Protein AF-A0A2V5QXG3-F1 (afdb_monomer_lite)

Sequence (125 aa):
MADRFWILPTGNSVGRSFGPVLASKRYRSTAELRGKRVAVAGTLTTGGVLAQMYCPEARFVKMPYTRIADAILRDECDAGVMIHEEIFHFPKLNLNRVCSFAQVWQEETGLPLLVGLNLVRKKLG

Structure (mmCIF, N/CA/C/O backbone):
data_AF-A0A2V5QXG3-F1
#
_entry.id   AF-A0A2V5QXG3-F1
#
loop_
_atom_site.group_PDB
_atom_site.id
_atom_site.type_symbol
_atom_site.label_atom_id
_atom_site.label_alt_id
_atom_site.label_comp_id
_atom_site.label_asym_id
_atom_site.label_entity_id
_atom_site.label_seq_id
_atom_site.pdbx_PDB_ins_code
_atom_site.Cartn_x
_atom_site.Cartn_y
_atom_site.Cartn_z
_atom_site.occupancy
_atom_site.B_iso_or_equiv
_atom_site.auth_seq_id
_atom_site.auth_comp_id
_atom_site.auth_asym_id
_atom_site.auth_atom_id
_atom_site.pdbx_PDB_model_num
ATOM 1 N N . MET A 1 1 ? 12.945 -13.243 -13.964 1.00 66.06 1 MET A N 1
ATOM 2 C CA . MET A 1 1 ? 12.368 -11.955 -14.428 1.00 66.06 1 MET A CA 1
ATOM 3 C C . MET A 1 1 ? 13.457 -10.915 -14.704 1.00 66.06 1 MET A C 1
ATOM 5 O O . MET A 1 1 ? 13.454 -10.364 -15.798 1.00 66.06 1 MET A O 1
ATOM 9 N N . ALA A 1 2 ? 14.399 -10.665 -13.784 1.00 76.31 2 ALA A N 1
ATOM 10 C CA . ALA A 1 2 ? 15.520 -9.725 -13.985 1.00 76.31 2 ALA A CA 1
ATOM 11 C C . ALA A 1 2 ? 16.477 -10.103 -15.144 1.00 76.31 2 ALA A C 1
ATOM 13 O O . ALA A 1 2 ? 17.077 -9.257 -15.806 1.00 76.31 2 ALA A O 1
ATOM 14 N N . ASP A 1 3 ? 16.571 -11.390 -15.455 1.00 88.06 3 ASP A N 1
ATOM 15 C CA . ASP A 1 3 ? 17.271 -11.946 -16.613 1.00 88.06 3 ASP A CA 1
ATOM 16 C C . ASP A 1 3 ? 16.641 -11.540 -17.960 1.00 88.06 3 ASP A C 1
ATOM 18 O O . ASP A 1 3 ? 17.325 -11.545 -18.975 1.00 88.06 3 ASP A O 1
ATOM 22 N N . ARG A 1 4 ? 15.365 -11.123 -17.982 1.00 91.44 4 ARG A N 1
ATOM 23 C CA . ARG A 1 4 ? 14.588 -10.878 -19.215 1.00 91.44 4 ARG A CA 1
ATOM 24 C C . ARG A 1 4 ? 14.325 -9.406 -19.535 1.00 91.44 4 ARG A C 1
ATOM 26 O O . ARG A 1 4 ? 13.915 -9.108 -20.661 1.00 91.44 4 ARG A O 1
ATOM 33 N N . PHE A 1 5 ? 14.537 -8.500 -18.582 1.00 91.94 5 PHE A N 1
ATOM 34 C CA . PHE A 1 5 ? 14.229 -7.074 -18.727 1.00 91.94 5 PHE A CA 1
ATOM 35 C C . PHE A 1 5 ? 15.393 -6.189 -18.277 1.00 91.94 5 PHE A C 1
ATOM 37 O O . PHE A 1 5 ? 16.061 -6.501 -17.294 1.00 91.94 5 PHE A O 1
ATOM 44 N N . TRP A 1 6 ? 15.614 -5.083 -18.987 1.00 90.06 6 TRP A N 1
ATOM 45 C CA . TRP A 1 6 ? 16.400 -3.950 -18.500 1.00 90.06 6 TRP A CA 1
ATOM 46 C C . TRP A 1 6 ? 15.474 -2.988 -17.754 1.00 90.06 6 TRP A C 1
ATOM 48 O O . TRP A 1 6 ? 14.359 -2.729 -18.214 1.00 90.06 6 TRP A O 1
ATOM 58 N N . ILE A 1 7 ? 15.935 -2.453 -16.623 1.00 90.81 7 ILE A N 1
ATOM 59 C CA . ILE A 1 7 ? 15.285 -1.322 -15.951 1.00 90.81 7 ILE A CA 1
ATOM 60 C C . ILE A 1 7 ? 15.804 -0.051 -16.616 1.00 90.81 7 ILE A C 1
ATOM 62 O O . ILE A 1 7 ? 17.017 0.129 -16.723 1.00 90.81 7 ILE A O 1
ATOM 66 N N . LEU A 1 8 ? 14.905 0.819 -17.072 1.00 88.19 8 LEU A N 1
ATOM 67 C CA . LEU A 1 8 ? 15.321 2.098 -17.639 1.00 88.19 8 LEU A CA 1
ATOM 68 C C . LEU A 1 8 ? 15.871 3.011 -16.530 1.00 88.19 8 LEU A C 1
ATOM 70 O O . LEU A 1 8 ? 15.310 3.031 -15.434 1.00 88.19 8 LEU A O 1
ATOM 74 N N . PRO A 1 9 ? 16.932 3.797 -16.786 1.00 84.19 9 PRO A N 1
ATOM 75 C CA . PRO A 1 9 ? 17.485 4.717 -15.790 1.00 84.19 9 PRO A CA 1
ATOM 76 C C . PRO A 1 9 ? 16.572 5.926 -15.521 1.00 84.19 9 PRO A C 1
ATOM 78 O O . PRO A 1 9 ? 16.772 6.645 -14.546 1.00 84.19 9 PRO A O 1
ATOM 81 N N . THR A 1 10 ? 15.568 6.162 -16.371 1.00 84.56 10 THR A N 1
ATOM 82 C CA . THR A 1 10 ? 14.670 7.322 -16.327 1.00 84.56 10 THR A CA 1
ATOM 83 C C . THR A 1 10 ? 13.198 6.906 -16.404 1.00 84.56 10 THR A C 1
ATOM 85 O O . THR A 1 10 ? 12.862 5.772 -16.742 1.00 84.56 10 THR A O 1
ATOM 88 N N . GLY A 1 11 ? 12.300 7.830 -16.045 1.00 81.38 11 GLY A N 1
ATOM 89 C CA . GLY A 1 11 ? 10.845 7.645 -16.133 1.00 81.38 11 GLY A CA 1
ATOM 90 C C . GLY A 1 11 ? 10.214 6.814 -15.009 1.00 81.38 11 GLY A C 1
ATOM 91 O O . GLY A 1 11 ? 8.993 6.703 -14.955 1.00 81.38 11 GLY A O 1
ATOM 92 N N . ASN A 1 12 ? 11.008 6.229 -14.108 1.00 82.81 12 ASN A N 1
ATOM 93 C CA . ASN A 1 12 ? 10.498 5.443 -12.981 1.00 82.81 12 ASN A CA 1
ATOM 94 C C . ASN A 1 12 ? 9.801 6.320 -11.934 1.00 82.81 12 ASN A C 1
ATOM 96 O O . ASN A 1 12 ? 10.201 7.457 -11.685 1.00 82.81 12 ASN A O 1
ATOM 100 N N . SER A 1 13 ? 8.801 5.758 -11.260 1.00 80.81 13 SER A N 1
ATOM 101 C CA . SER A 1 13 ? 8.109 6.419 -10.154 1.00 80.81 13 SER A CA 1
ATOM 102 C C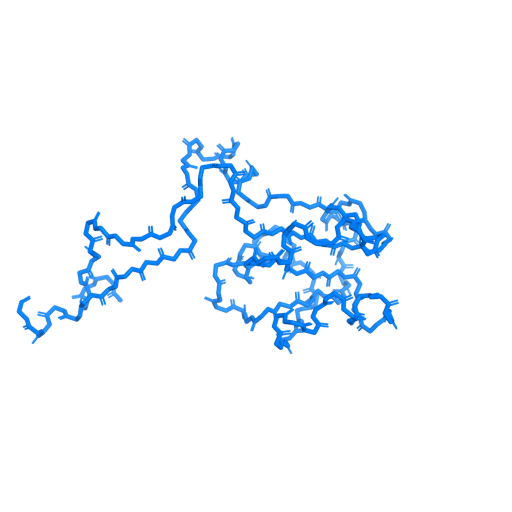 . SER A 1 13 ? 8.768 6.038 -8.832 1.00 80.81 13 SER A C 1
ATOM 104 O O . SER A 1 13 ? 8.609 4.915 -8.346 1.00 80.81 13 SER A O 1
ATOM 106 N N . VAL A 1 14 ? 9.509 6.983 -8.252 1.00 80.31 14 VAL A N 1
ATOM 107 C CA . VAL A 1 14 ? 10.250 6.806 -6.997 1.00 80.31 14 VAL A CA 1
ATOM 108 C C . VAL A 1 14 ? 9.659 7.705 -5.920 1.00 80.31 14 VAL A C 1
ATOM 110 O O . VAL A 1 14 ? 9.676 8.929 -6.024 1.00 80.31 14 VAL A O 1
ATOM 113 N N . GLY A 1 15 ? 9.146 7.079 -4.872 1.00 72.44 15 GLY A N 1
ATOM 114 C CA . GLY A 1 15 ? 8.593 7.726 -3.701 1.00 72.44 15 GLY A CA 1
ATOM 115 C C . GLY A 1 15 ? 9.666 8.108 -2.690 1.00 72.44 15 GLY A C 1
ATOM 116 O O . GLY A 1 15 ? 10.210 7.241 -2.006 1.00 72.44 15 GLY A O 1
ATOM 117 N N . ARG A 1 16 ? 9.948 9.405 -2.540 1.00 73.62 16 ARG A N 1
ATOM 118 C CA . ARG A 1 16 ? 10.680 9.939 -1.379 1.00 73.62 16 ARG A CA 1
ATOM 119 C C . ARG A 1 16 ? 9.652 10.398 -0.353 1.00 73.62 16 ARG A C 1
ATOM 121 O O . ARG A 1 16 ? 9.062 11.459 -0.519 1.00 73.62 16 ARG A O 1
ATOM 128 N N . SER A 1 17 ? 9.366 9.539 0.625 1.00 69.06 17 SER A N 1
ATOM 129 C CA . SER A 1 17 ? 8.307 9.750 1.628 1.00 69.06 17 SER A CA 1
ATOM 130 C C . SER A 1 17 ? 6.888 9.904 1.040 1.00 69.06 17 SER A C 1
ATOM 132 O O . SER A 1 17 ? 5.973 10.371 1.714 1.00 69.06 17 SER A O 1
ATOM 134 N N . PHE A 1 18 ? 6.691 9.479 -0.212 1.00 81.00 18 PHE A N 1
ATOM 135 C CA . PHE A 1 18 ? 5.424 9.529 -0.942 1.00 81.00 18 PHE A CA 1
ATOM 136 C C . PHE A 1 18 ? 5.143 8.172 -1.590 1.00 81.00 18 PHE A C 1
ATOM 138 O O . PHE A 1 18 ? 6.047 7.560 -2.149 1.00 81.00 18 PHE A O 1
ATOM 145 N N . GLY A 1 19 ? 3.910 7.678 -1.532 1.00 90.00 19 GLY A N 1
ATOM 146 C CA . GLY A 1 19 ? 3.561 6.377 -2.097 1.00 90.00 19 GLY A CA 1
ATOM 147 C C . GLY A 1 19 ? 2.187 5.898 -1.643 1.00 90.00 19 GLY A C 1
ATOM 148 O O . GLY A 1 19 ? 1.442 6.680 -1.055 1.00 90.00 19 GLY A O 1
ATOM 149 N N . PRO A 1 20 ? 1.841 4.629 -1.915 1.00 95.56 20 PRO A N 1
ATOM 150 C CA . PRO A 1 20 ? 0.545 4.078 -1.544 1.00 95.56 20 PRO A CA 1
ATOM 151 C C . PRO A 1 20 ? 0.291 4.184 -0.034 1.00 95.56 20 PRO A C 1
ATOM 153 O O . PRO A 1 20 ? 1.194 3.968 0.780 1.00 95.56 20 PRO A O 1
ATOM 156 N N . VAL A 1 21 ? -0.946 4.509 0.334 1.00 97.00 21 VAL A N 1
ATOM 157 C CA . VAL A 1 21 ? -1.354 4.741 1.724 1.00 97.00 21 VAL A CA 1
ATOM 158 C C . VAL A 1 21 ? -2.490 3.802 2.088 1.00 97.00 21 VAL A C 1
ATOM 160 O O . VAL A 1 21 ? -3.480 3.708 1.370 1.00 97.00 21 VAL A O 1
ATOM 163 N N . LEU A 1 22 ? -2.378 3.135 3.230 1.00 98.06 22 LEU A N 1
ATOM 164 C CA . LEU A 1 22 ? -3.477 2.373 3.802 1.00 98.06 22 LEU A CA 1
ATOM 165 C C . LEU A 1 22 ? -4.396 3.314 4.580 1.00 98.06 22 LEU A C 1
ATOM 167 O O . LEU A 1 22 ? -3.947 3.999 5.504 1.00 98.06 22 LEU A O 1
ATOM 171 N N . ALA A 1 23 ? -5.676 3.333 4.223 1.00 98.31 23 ALA A N 1
ATOM 172 C CA . ALA A 1 23 ? -6.692 4.161 4.860 1.00 98.31 23 ALA A CA 1
ATOM 173 C C . ALA A 1 23 ? -7.866 3.316 5.372 1.00 98.31 23 ALA A C 1
ATOM 175 O O . ALA A 1 23 ? -8.183 2.264 4.816 1.00 98.31 23 ALA A O 1
ATOM 176 N N . SER A 1 24 ? -8.519 3.785 6.433 1.00 98.25 24 SER A N 1
ATOM 177 C CA . SER A 1 24 ? -9.711 3.167 7.023 1.00 98.25 24 SER A CA 1
ATOM 178 C C . SER A 1 24 ? -10.651 4.242 7.563 1.00 98.25 24 SER A C 1
ATOM 180 O O . SER A 1 24 ? -10.245 5.375 7.797 1.00 98.25 24 SER A O 1
ATOM 182 N N . LYS A 1 25 ? -11.918 3.879 7.764 1.00 97.56 25 LYS A N 1
ATOM 183 C CA . LYS A 1 25 ? -12.921 4.697 8.460 1.00 97.56 25 LYS A CA 1
ATOM 184 C C . LYS A 1 25 ? -12.841 4.547 9.984 1.00 97.56 25 LYS A C 1
ATOM 186 O O . LYS A 1 25 ? -13.233 5.457 10.706 1.00 97.56 25 LYS A O 1
ATOM 191 N N . ARG A 1 26 ? -12.398 3.383 10.479 1.00 96.62 26 ARG A N 1
ATOM 192 C CA . ARG A 1 26 ? -12.501 3.003 11.904 1.00 96.62 26 ARG A CA 1
ATOM 193 C C . ARG A 1 26 ? -11.158 2.633 12.524 1.00 96.62 26 ARG A C 1
ATOM 195 O O . ARG A 1 26 ? -10.893 3.013 13.659 1.00 96.62 26 ARG A O 1
ATOM 202 N N . TYR A 1 27 ? -10.337 1.893 11.789 1.00 97.25 27 TYR A N 1
ATOM 203 C CA . TYR A 1 27 ? -9.117 1.290 12.315 1.00 97.25 27 TYR A CA 1
ATOM 204 C C . TYR A 1 27 ? -7.948 2.264 12.263 1.00 97.25 27 TYR A C 1
ATOM 206 O O . TYR A 1 27 ? -7.873 3.093 11.354 1.00 97.25 27 TYR A O 1
ATOM 214 N N . ARG A 1 28 ? -7.035 2.182 13.234 1.00 96.19 28 ARG A N 1
ATOM 215 C CA . ARG A 1 28 ? -5.922 3.141 13.371 1.00 96.19 28 ARG A CA 1
ATOM 216 C C . ARG A 1 28 ? -4.542 2.515 13.217 1.00 96.19 28 ARG A C 1
ATOM 218 O O . ARG A 1 28 ? -3.602 3.237 12.904 1.00 96.19 28 ARG A O 1
ATOM 225 N N . SER A 1 29 ? -4.429 1.199 13.358 1.00 96.62 29 SER A N 1
ATOM 226 C CA . SER A 1 29 ? -3.180 0.453 13.193 1.00 96.62 29 SER A CA 1
ATOM 227 C C . SER A 1 29 ? -3.340 -0.743 12.250 1.00 96.62 29 SER A C 1
ATOM 229 O O . SER A 1 29 ? -4.443 -1.241 12.024 1.00 96.6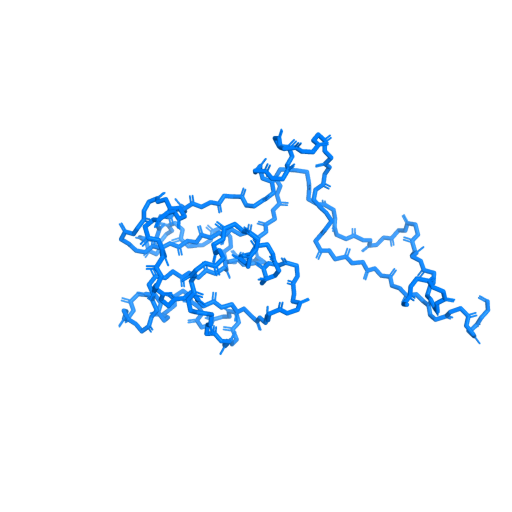2 29 SER A O 1
ATOM 231 N N . THR A 1 30 ? -2.227 -1.230 11.693 1.00 95.50 30 THR A N 1
ATOM 232 C CA . THR A 1 30 ? -2.216 -2.440 10.852 1.00 95.50 30 THR A CA 1
ATOM 233 C C . THR A 1 30 ? -2.587 -3.699 11.641 1.00 95.50 30 THR A C 1
ATOM 235 O O . THR A 1 30 ? -3.225 -4.595 11.093 1.00 95.50 30 THR A O 1
ATOM 238 N N . ALA A 1 31 ? -2.266 -3.745 12.939 1.00 95.56 31 ALA A N 1
ATOM 239 C CA . ALA A 1 31 ? -2.609 -4.851 13.832 1.00 95.56 31 ALA A CA 1
ATOM 240 C C . ALA A 1 31 ? -4.131 -5.056 13.962 1.00 95.56 31 ALA A C 1
ATOM 242 O O . ALA A 1 31 ? -4.611 -6.189 13.976 1.00 95.56 31 ALA A O 1
ATOM 243 N N . GLU A 1 32 ? -4.909 -3.970 13.981 1.00 97.19 32 GLU A N 1
ATOM 244 C CA . GLU A 1 32 ? -6.376 -4.027 14.042 1.00 97.19 32 GLU A CA 1
ATOM 245 C C . GLU A 1 32 ? -7.023 -4.607 12.769 1.00 97.19 32 GLU A C 1
ATOM 247 O O . GLU A 1 32 ? -8.194 -4.998 12.788 1.00 97.19 32 GLU A O 1
ATOM 252 N N . LEU A 1 33 ? -6.276 -4.687 11.662 1.00 97.38 33 LEU A N 1
ATOM 253 C CA . LEU A 1 33 ? -6.761 -5.205 10.381 1.00 97.38 33 LEU A CA 1
ATOM 254 C C . LEU A 1 33 ? -6.636 -6.730 10.245 1.00 97.38 33 LEU A C 1
ATOM 256 O O . LEU A 1 33 ? -7.014 -7.287 9.210 1.00 97.38 33 LEU A O 1
ATOM 260 N N . ARG A 1 34 ? -6.169 -7.432 11.284 1.00 97.19 34 ARG A N 1
ATOM 261 C CA . ARG A 1 34 ? -6.131 -8.900 11.311 1.00 97.19 34 ARG A CA 1
ATOM 262 C C . ARG A 1 34 ? -7.526 -9.487 11.060 1.00 97.19 34 ARG A C 1
ATOM 264 O O . ARG A 1 34 ? -8.490 -9.192 11.764 1.00 97.19 34 ARG A O 1
ATOM 271 N N . GLY A 1 35 ? -7.641 -10.321 10.026 1.00 97.25 35 GLY A N 1
ATOM 272 C CA . GLY A 1 35 ? -8.895 -10.943 9.594 1.00 97.25 35 GLY A CA 1
ATOM 273 C C . GLY A 1 35 ? -9.908 -9.997 8.932 1.00 97.25 35 GLY A C 1
ATOM 274 O O . GLY A 1 35 ? -10.988 -10.456 8.553 1.00 97.25 35 GLY A O 1
ATOM 275 N N . LYS A 1 36 ? -9.588 -8.706 8.775 1.00 98.25 36 LYS A N 1
ATOM 276 C CA . LYS A 1 36 ? -10.460 -7.686 8.171 1.00 98.25 36 LYS A CA 1
ATOM 277 C C . LYS A 1 36 ? -10.319 -7.637 6.655 1.00 98.25 36 LYS A C 1
ATOM 279 O O . LYS A 1 36 ? -9.319 -8.091 6.103 1.00 98.25 36 LYS A O 1
ATOM 284 N N . ARG A 1 37 ? -11.324 -7.091 5.968 1.00 98.44 37 ARG A N 1
ATOM 285 C CA . ARG A 1 37 ? -11.335 -6.953 4.506 1.00 98.44 37 ARG A CA 1
ATOM 286 C C . ARG A 1 37 ? -10.559 -5.708 4.090 1.00 98.44 37 ARG A C 1
ATOM 288 O O . ARG A 1 37 ? -10.983 -4.592 4.381 1.00 98.44 37 ARG A O 1
ATOM 295 N N . VAL A 1 38 ? -9.450 -5.898 3.381 1.00 98.62 38 VAL A N 1
ATOM 296 C CA . VAL A 1 38 ? -8.610 -4.805 2.875 1.00 98.62 38 VAL A CA 1
ATOM 297 C C . VAL A 1 38 ? -8.714 -4.741 1.357 1.00 98.62 38 VAL A C 1
ATOM 299 O O . VAL A 1 38 ? -8.297 -5.661 0.652 1.00 98.62 38 VAL A O 1
ATOM 302 N N . ALA A 1 39 ? -9.273 -3.650 0.847 1.00 98.56 39 ALA A N 1
ATOM 303 C CA . ALA A 1 39 ? -9.430 -3.424 -0.580 1.00 98.56 39 ALA A CA 1
ATOM 304 C C . ALA A 1 39 ? -8.103 -3.005 -1.236 1.00 98.56 39 ALA A C 1
ATOM 306 O O . ALA A 1 39 ? -7.408 -2.104 -0.762 1.00 98.56 39 ALA A O 1
ATOM 307 N N . VAL A 1 40 ? -7.753 -3.647 -2.351 1.00 98.44 40 VAL A N 1
ATOM 308 C CA . VAL A 1 40 ? -6.544 -3.348 -3.133 1.00 98.44 40 VAL A CA 1
ATOM 309 C C . VAL A 1 40 ? -6.868 -3.270 -4.622 1.00 98.44 40 VAL A C 1
ATOM 311 O O . VAL A 1 40 ? -7.669 -4.052 -5.134 1.00 98.44 40 VAL A O 1
ATOM 314 N N . ALA A 1 41 ? -6.181 -2.376 -5.339 1.00 97.19 41 ALA A N 1
ATOM 315 C CA . ALA A 1 41 ? -6.294 -2.258 -6.798 1.00 97.19 41 ALA A CA 1
ATOM 316 C C . ALA A 1 41 ? -5.851 -3.543 -7.530 1.00 97.19 41 ALA A C 1
ATOM 318 O O . ALA A 1 41 ? -6.330 -3.880 -8.609 1.00 97.19 41 ALA A O 1
ATOM 319 N N . GLY A 1 42 ? -4.936 -4.289 -6.912 1.00 96.81 42 GLY A N 1
ATOM 320 C CA . GLY A 1 42 ? -4.469 -5.594 -7.354 1.00 96.81 42 GLY A CA 1
ATOM 321 C C . GLY A 1 42 ? -3.417 -6.122 -6.386 1.00 96.81 42 GLY A C 1
ATOM 322 O O . GLY A 1 42 ? -2.689 -5.347 -5.782 1.00 96.81 42 GLY A O 1
ATOM 323 N N . THR A 1 43 ? -3.313 -7.441 -6.227 1.00 94.44 43 THR A N 1
ATOM 324 C CA . THR A 1 43 ? -2.363 -8.055 -5.273 1.00 94.44 43 THR A CA 1
ATOM 325 C C . THR A 1 43 ? -0.914 -8.034 -5.756 1.00 94.44 43 THR A C 1
ATOM 327 O O . THR A 1 43 ? -0.011 -8.268 -4.966 1.00 94.44 43 THR A O 1
ATOM 330 N N . LEU A 1 44 ? -0.695 -7.783 -7.048 1.00 94.38 44 LEU A N 1
ATOM 331 C CA . LEU A 1 44 ? 0.636 -7.698 -7.658 1.00 94.38 44 LEU A CA 1
ATOM 332 C C . LEU A 1 44 ? 1.091 -6.252 -7.892 1.00 94.38 44 LEU A C 1
ATOM 334 O O . LEU A 1 44 ? 2.194 -6.037 -8.383 1.00 94.38 44 LEU A O 1
ATOM 338 N N . THR A 1 45 ? 0.256 -5.258 -7.577 1.00 95.19 45 THR A N 1
ATOM 339 C CA . THR A 1 45 ? 0.709 -3.863 -7.588 1.00 95.19 45 THR A CA 1
ATOM 340 C C . THR A 1 45 ? 1.613 -3.625 -6.386 1.00 95.19 45 THR A C 1
ATOM 342 O O . THR A 1 45 ? 1.470 -4.294 -5.361 1.00 95.19 45 THR A O 1
ATOM 345 N N . THR A 1 46 ? 2.496 -2.631 -6.464 1.00 94.81 46 THR A N 1
ATOM 346 C CA . THR A 1 46 ? 3.362 -2.259 -5.337 1.00 94.81 46 THR A CA 1
ATOM 347 C C . THR A 1 46 ? 2.556 -2.017 -4.058 1.00 94.81 46 THR A C 1
ATOM 349 O O . THR A 1 46 ? 2.878 -2.573 -3.015 1.00 94.81 46 THR A O 1
ATOM 352 N N . GLY A 1 47 ? 1.442 -1.279 -4.145 1.00 96.06 47 GLY A N 1
ATOM 353 C CA . GLY A 1 47 ? 0.544 -1.054 -3.007 1.00 96.06 47 GLY A CA 1
ATOM 354 C C . GLY A 1 47 ? -0.091 -2.335 -2.452 1.00 96.06 47 GLY A C 1
ATOM 355 O O . GLY A 1 47 ? -0.192 -2.484 -1.238 1.00 96.06 47 GLY A O 1
ATOM 356 N N . GLY A 1 48 ? -0.484 -3.281 -3.311 1.00 97.00 48 GLY A N 1
ATOM 357 C CA . GLY A 1 48 ? -1.033 -4.567 -2.873 1.00 97.00 48 GLY A CA 1
ATOM 358 C C . GLY A 1 48 ? 0.007 -5.494 -2.242 1.00 97.00 48 GLY A C 1
ATOM 359 O O . GLY A 1 48 ? -0.310 -6.210 -1.294 1.00 97.00 48 GLY A O 1
ATOM 360 N N . VAL A 1 49 ? 1.248 -5.477 -2.729 1.00 97.00 49 VAL A N 1
ATOM 361 C CA . VAL A 1 49 ? 2.360 -6.229 -2.126 1.00 97.00 49 VAL A CA 1
ATOM 362 C C . VAL A 1 49 ? 2.744 -5.624 -0.774 1.00 97.00 49 VAL A C 1
ATOM 364 O O . VAL A 1 49 ? 2.855 -6.359 0.201 1.00 97.00 49 VAL A O 1
ATOM 367 N N . LEU A 1 50 ? 2.848 -4.295 -0.671 1.00 96.81 50 LEU A N 1
ATOM 368 C CA . LEU A 1 50 ? 3.084 -3.603 0.606 1.00 96.81 50 LEU A CA 1
ATOM 369 C C . LEU A 1 50 ? 1.984 -3.914 1.625 1.00 96.81 50 LEU A C 1
ATOM 371 O O . LEU A 1 50 ? 2.282 -4.205 2.779 1.00 96.81 50 LEU A O 1
ATOM 375 N N . ALA A 1 51 ? 0.720 -3.945 1.197 1.00 97.56 51 ALA A N 1
ATOM 376 C CA . ALA A 1 51 ? -0.381 -4.340 2.067 1.00 97.56 51 ALA A CA 1
ATOM 377 C C . ALA A 1 51 ? -0.239 -5.784 2.578 1.00 97.56 51 ALA A C 1
ATOM 379 O O . ALA A 1 51 ? -0.486 -6.031 3.751 1.00 97.56 51 ALA A O 1
ATOM 380 N N . GLN A 1 52 ? 0.205 -6.728 1.742 1.00 97.00 52 GLN A N 1
ATOM 381 C CA . GLN A 1 52 ? 0.489 -8.105 2.172 1.00 97.00 52 GLN A CA 1
ATOM 382 C C . GLN A 1 52 ? 1.656 -8.187 3.162 1.00 97.00 52 GLN A C 1
ATOM 384 O O . GLN A 1 52 ? 1.596 -8.981 4.092 1.00 97.00 52 GLN A O 1
ATOM 389 N N . MET A 1 53 ? 2.694 -7.364 2.995 1.00 96.44 53 MET A N 1
ATOM 390 C CA . MET A 1 53 ? 3.840 -7.344 3.911 1.00 96.44 53 MET A CA 1
ATOM 391 C C . MET A 1 53 ? 3.475 -6.744 5.275 1.00 96.44 53 MET A C 1
ATOM 393 O O . MET A 1 53 ? 3.800 -7.325 6.305 1.00 96.44 53 MET A O 1
ATOM 397 N N . TYR A 1 54 ? 2.758 -5.617 5.290 1.00 96.38 54 TYR A N 1
ATOM 398 C CA . TYR A 1 54 ? 2.448 -4.883 6.523 1.00 96.38 54 TYR A CA 1
ATOM 399 C C . TYR A 1 54 ? 1.113 -5.272 7.174 1.00 96.38 54 TYR A C 1
ATOM 401 O O . TYR A 1 54 ? 0.844 -4.878 8.308 1.00 96.38 54 TYR A O 1
ATOM 409 N N . CYS A 1 55 ? 0.247 -6.008 6.476 1.00 96.88 55 CYS A N 1
ATOM 410 C CA . CYS A 1 55 ? -1.027 -6.531 6.983 1.00 96.88 55 CYS A CA 1
ATOM 411 C C . CYS A 1 55 ? -1.206 -8.009 6.575 1.00 96.88 55 CYS A C 1
ATOM 413 O O . CYS A 1 55 ? -2.190 -8.341 5.908 1.00 96.88 55 CYS A O 1
ATOM 415 N N . PRO A 1 56 ? -0.284 -8.914 6.952 1.00 96.50 56 PRO A N 1
ATOM 416 C CA . PRO A 1 56 ? -0.224 -10.276 6.406 1.00 96.50 56 PRO A CA 1
ATOM 417 C C . PRO A 1 56 ? -1.469 -11.120 6.692 1.00 96.50 56 PRO A C 1
ATOM 419 O O . PRO A 1 56 ? -1.780 -12.051 5.955 1.00 96.50 56 PRO A O 1
ATOM 422 N N . GLU A 1 57 ? -2.209 -10.783 7.744 1.00 96.88 57 GLU A N 1
ATOM 423 C CA . GLU A 1 57 ? -3.389 -11.532 8.179 1.00 96.88 57 GLU A CA 1
ATOM 424 C C . GLU A 1 57 ? -4.712 -10.906 7.721 1.00 96.88 57 GLU A C 1
ATOM 426 O O . GLU A 1 57 ? -5.792 -11.338 8.134 1.00 96.88 57 GLU A O 1
ATOM 431 N N . ALA A 1 58 ? -4.655 -9.863 6.893 1.00 97.81 58 ALA A N 1
ATOM 432 C CA . ALA A 1 58 ? -5.836 -9.266 6.294 1.00 97.81 58 ALA A CA 1
ATOM 433 C C . ALA A 1 58 ? -6.397 -10.134 5.156 1.00 97.81 58 ALA A C 1
ATOM 435 O O . ALA A 1 58 ? -5.690 -10.872 4.470 1.00 97.81 58 ALA A O 1
ATOM 436 N N . ARG A 1 59 ? -7.701 -10.008 4.908 1.00 98.06 59 ARG A N 1
ATOM 437 C CA . ARG A 1 59 ? -8.390 -10.624 3.770 1.00 98.06 59 ARG A CA 1
ATOM 438 C C . ARG A 1 59 ? -8.423 -9.630 2.612 1.00 98.06 59 ARG A C 1
ATOM 440 O O . ARG A 1 59 ? -9.211 -8.686 2.630 1.00 98.06 59 ARG A O 1
ATOM 447 N N . PHE A 1 60 ? -7.576 -9.826 1.606 1.00 98.12 60 PHE A N 1
ATOM 448 C CA . PHE A 1 60 ? -7.487 -8.895 0.478 1.00 98.12 60 PHE A CA 1
ATOM 449 C C . PHE A 1 60 ? -8.649 -9.047 -0.507 1.00 98.12 60 PHE A C 1
ATOM 451 O O . PHE A 1 60 ? -8.914 -10.137 -1.011 1.00 98.12 60 PHE A O 1
ATOM 458 N N . VAL A 1 61 ? -9.302 -7.930 -0.830 1.00 98.25 61 VAL A N 1
ATOM 459 C CA . VAL A 1 61 ? -10.395 -7.852 -1.807 1.00 98.25 61 VAL A CA 1
ATOM 460 C C . VAL A 1 61 ? -9.932 -7.013 -2.994 1.00 98.25 61 VAL A C 1
ATOM 462 O O . VAL A 1 61 ? -9.596 -5.840 -2.844 1.00 98.25 61 VAL A O 1
ATOM 465 N N . LYS A 1 62 ? -9.891 -7.604 -4.191 1.00 98.25 62 LYS A N 1
ATOM 466 C CA . LYS A 1 62 ? -9.488 -6.885 -5.408 1.00 98.25 62 LYS A CA 1
ATOM 467 C C . LYS A 1 62 ? -10.655 -6.081 -5.970 1.00 98.25 62 LYS A C 1
ATOM 469 O O . LYS A 1 62 ? -11.728 -6.634 -6.197 1.00 98.25 62 LYS A O 1
ATOM 474 N N . MET A 1 63 ? -10.428 -4.806 -6.262 1.00 98.06 63 MET A N 1
ATOM 475 C CA . MET A 1 63 ? -11.389 -3.945 -6.956 1.00 98.06 63 MET A CA 1
ATOM 476 C C . MET A 1 63 ? -10.676 -2.776 -7.652 1.00 98.06 63 MET A C 1
ATOM 478 O O . MET A 1 63 ? -9.551 -2.464 -7.278 1.00 98.06 63 MET A O 1
ATOM 482 N N . PRO A 1 64 ? -11.296 -2.109 -8.644 1.00 97.44 64 PRO A N 1
ATOM 483 C CA . PRO A 1 64 ? -10.777 -0.865 -9.212 1.00 97.44 64 PRO A CA 1
ATOM 484 C C . PRO A 1 64 ? -10.457 0.165 -8.128 1.00 97.44 64 PRO A C 1
ATOM 486 O O . PRO A 1 64 ? -11.254 0.343 -7.205 1.00 97.44 64 PRO A O 1
ATOM 489 N N . TYR A 1 65 ? -9.317 0.848 -8.259 1.00 95.50 65 TYR A N 1
ATOM 490 C CA . TYR A 1 65 ? -8.821 1.781 -7.242 1.00 95.50 65 TYR A CA 1
ATOM 491 C C . TYR A 1 65 ? -9.816 2.912 -6.939 1.00 95.50 65 TYR A C 1
ATOM 493 O O . TYR A 1 65 ? -10.042 3.230 -5.775 1.00 95.50 65 TYR A O 1
ATOM 501 N N . THR A 1 66 ? -10.519 3.393 -7.965 1.00 95.56 66 THR A N 1
ATOM 502 C CA . THR A 1 66 ? -11.564 4.421 -7.866 1.00 95.56 66 THR A CA 1
ATOM 503 C C . THR A 1 66 ? -12.760 4.019 -6.999 1.00 95.56 66 THR A C 1
ATOM 505 O O . THR A 1 66 ? -13.491 4.883 -6.532 1.00 95.56 66 THR A O 1
ATOM 508 N N . ARG A 1 67 ? -12.977 2.717 -6.748 1.00 97.12 67 ARG A N 1
ATOM 509 C CA . ARG A 1 67 ? -14.071 2.220 -5.891 1.00 97.12 67 ARG A CA 1
ATOM 510 C C . ARG A 1 67 ? -13.656 1.983 -4.442 1.00 97.12 67 ARG A C 1
ATOM 512 O O . ARG A 1 67 ? -14.518 1.733 -3.605 1.00 97.12 67 ARG A O 1
ATOM 519 N N . ILE A 1 68 ? -12.359 2.021 -4.136 1.00 98.00 68 ILE A N 1
ATOM 520 C CA . ILE A 1 68 ? -11.841 1.601 -2.828 1.00 98.00 68 ILE A CA 1
ATOM 521 C C . ILE A 1 68 ? -12.365 2.506 -1.712 1.00 98.00 68 ILE A C 1
ATOM 523 O O . ILE A 1 68 ? -12.844 2.002 -0.698 1.00 98.00 68 ILE A O 1
ATOM 527 N N . ALA A 1 69 ? -12.303 3.828 -1.891 1.00 97.12 69 ALA A N 1
ATOM 528 C CA . ALA A 1 69 ? -12.780 4.769 -0.881 1.00 97.12 69 ALA A CA 1
ATOM 529 C C . ALA A 1 69 ? -14.281 4.587 -0.604 1.00 97.12 69 ALA A C 1
ATOM 531 O O . ALA A 1 69 ? -14.675 4.451 0.553 1.00 97.12 69 ALA A O 1
ATOM 532 N N . ASP A 1 70 ? -15.098 4.477 -1.654 1.00 96.81 70 ASP A N 1
ATOM 533 C CA . ASP A 1 70 ? -16.541 4.247 -1.52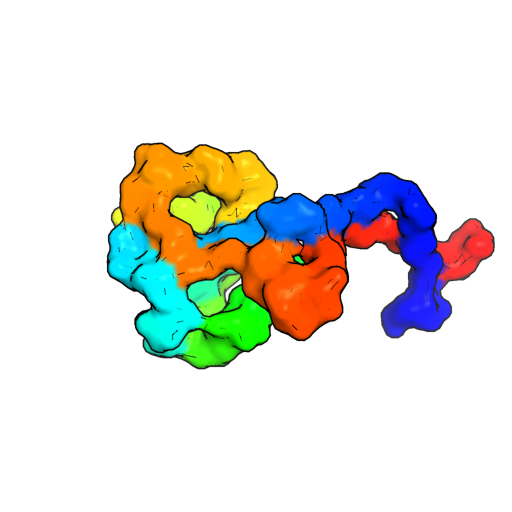9 1.00 96.81 70 ASP A CA 1
ATOM 534 C C . ASP A 1 70 ? -16.869 2.924 -0.831 1.00 96.81 70 ASP A C 1
ATOM 536 O O . ASP A 1 70 ? -17.738 2.887 0.041 1.00 96.81 70 ASP A O 1
ATOM 540 N N . ALA A 1 71 ? -16.148 1.847 -1.153 1.00 98.06 71 ALA A N 1
ATOM 541 C CA . ALA A 1 71 ? -16.326 0.552 -0.501 1.00 98.06 71 ALA A CA 1
ATOM 542 C C . ALA A 1 71 ? -16.035 0.621 1.009 1.00 98.06 71 ALA A C 1
ATOM 544 O O . ALA A 1 71 ? -16.714 -0.032 1.802 1.00 98.06 71 ALA A O 1
ATOM 545 N N . ILE A 1 72 ? -15.063 1.437 1.431 1.00 98.25 72 ILE A N 1
ATOM 546 C CA . ILE A 1 72 ? -14.796 1.681 2.856 1.00 98.25 72 ILE A CA 1
ATOM 547 C C . ILE A 1 72 ? -15.925 2.510 3.481 1.00 98.25 72 ILE A C 1
ATOM 549 O O . ILE A 1 72 ? -16.400 2.195 4.572 1.00 98.25 72 ILE A O 1
ATOM 553 N N . LEU A 1 73 ? -16.385 3.563 2.800 1.00 97.06 73 LEU A N 1
ATOM 554 C CA . LEU A 1 73 ? -17.453 4.435 3.302 1.00 97.06 73 LEU A CA 1
ATOM 555 C C . LEU A 1 73 ? -18.767 3.680 3.527 1.00 97.06 73 LEU A C 1
ATOM 557 O O . LEU A 1 73 ? -19.441 3.932 4.531 1.00 97.06 73 LEU A O 1
ATOM 561 N N . ARG A 1 74 ? -19.077 2.735 2.631 1.00 97.50 74 ARG A N 1
ATOM 562 C CA . ARG A 1 74 ? -20.247 1.842 2.663 1.00 97.50 74 ARG A CA 1
ATOM 563 C C . ARG A 1 74 ? -20.080 0.615 3.562 1.00 97.50 74 ARG A C 1
ATOM 565 O O . ARG A 1 74 ? -20.967 -0.230 3.594 1.00 97.50 74 ARG A O 1
ATOM 572 N N . ASP A 1 75 ? -18.957 0.501 4.273 1.00 97.69 75 ASP A N 1
ATOM 573 C CA . ASP A 1 75 ? -18.642 -0.634 5.149 1.00 97.69 75 ASP A CA 1
ATOM 574 C C . ASP A 1 75 ? -18.606 -2.003 4.400 1.00 97.69 75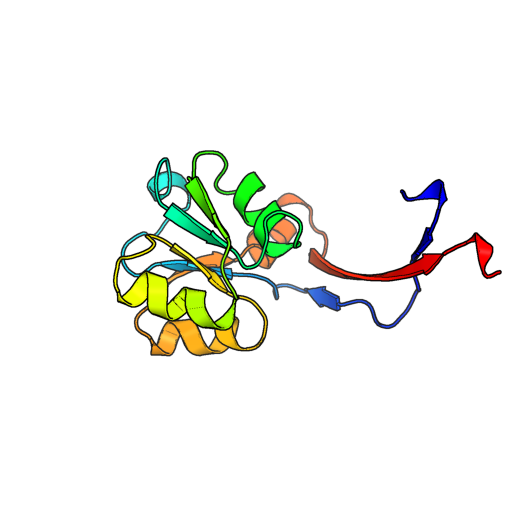 ASP A C 1
ATOM 576 O O . ASP A 1 75 ? -18.692 -3.084 4.994 1.00 97.69 75 ASP A O 1
ATOM 580 N N . GLU A 1 76 ? -18.409 -1.980 3.074 1.00 98.12 76 GLU A N 1
ATOM 581 C CA . GLU A 1 76 ? -18.150 -3.160 2.231 1.00 98.12 76 GLU A CA 1
ATOM 582 C C . GLU A 1 76 ? -16.713 -3.672 2.405 1.00 98.12 76 GLU A C 1
ATOM 584 O O . GLU A 1 76 ? -16.434 -4.854 2.200 1.00 98.12 76 GLU A O 1
ATOM 589 N N . CYS A 1 77 ? -15.793 -2.793 2.798 1.00 98.25 77 CYS A N 1
ATOM 590 C CA . CYS A 1 77 ? -14.426 -3.111 3.193 1.00 98.25 77 CYS A CA 1
ATOM 591 C C . CYS A 1 77 ? -14.055 -2.339 4.462 1.00 98.25 77 CYS A C 1
ATOM 593 O O . CYS A 1 77 ? -14.587 -1.271 4.744 1.00 98.25 77 CYS A O 1
ATOM 595 N N . ASP A 1 78 ? -13.130 -2.894 5.235 1.00 98.44 78 ASP A N 1
ATOM 596 C CA . ASP A 1 78 ? -12.713 -2.343 6.524 1.00 98.44 78 ASP A CA 1
ATOM 597 C C . ASP A 1 78 ? -11.593 -1.299 6.364 1.00 98.44 78 ASP A C 1
ATOM 599 O O . ASP A 1 78 ? -11.494 -0.329 7.121 1.00 98.44 78 ASP A O 1
ATOM 603 N N . ALA A 1 79 ? -10.746 -1.492 5.356 1.00 98.56 79 ALA A N 1
ATOM 604 C CA . ALA A 1 79 ? -9.690 -0.577 4.949 1.00 98.56 79 ALA A CA 1
ATOM 605 C C . ALA A 1 79 ? -9.387 -0.752 3.457 1.00 98.56 79 ALA A C 1
ATOM 607 O O . ALA A 1 79 ? -9.889 -1.671 2.806 1.00 98.56 79 ALA A O 1
ATOM 608 N N . GLY A 1 80 ? -8.529 0.103 2.913 1.00 98.25 80 GLY A N 1
ATOM 609 C CA . GLY A 1 80 ? -8.074 -0.036 1.541 1.00 98.25 80 GLY A CA 1
ATOM 610 C C . GLY A 1 80 ? -6.849 0.800 1.217 1.00 98.25 80 GLY A C 1
ATOM 611 O O . GLY A 1 80 ? -6.503 1.742 1.931 1.00 98.25 80 GLY A O 1
ATOM 612 N N . VAL A 1 81 ? -6.170 0.406 0.144 1.00 98.25 81 VAL A N 1
ATOM 613 C CA . VAL A 1 81 ? -4.938 1.047 -0.318 1.00 98.25 81 VAL A CA 1
ATOM 614 C C . VAL A 1 81 ? -5.270 2.150 -1.314 1.00 98.25 81 VAL A C 1
ATOM 616 O O . VAL A 1 81 ? -5.700 1.874 -2.433 1.00 98.25 81 VAL A O 1
ATOM 619 N N . MET A 1 82 ? -5.022 3.389 -0.904 1.00 97.50 82 MET A N 1
ATOM 620 C CA . MET A 1 82 ? -5.120 4.587 -1.729 1.00 97.50 82 MET A CA 1
ATOM 621 C C . MET A 1 82 ? -3.843 4.747 -2.554 1.00 97.50 82 MET A C 1
ATOM 623 O O . MET A 1 82 ? -2.730 4.605 -2.038 1.00 97.50 82 MET A O 1
ATOM 627 N N . ILE A 1 83 ? -4.011 5.041 -3.838 1.00 94.50 83 ILE A N 1
ATOM 628 C CA . ILE A 1 83 ? -2.940 5.308 -4.806 1.00 94.50 83 ILE A CA 1
ATOM 629 C C . ILE A 1 83 ? -3.252 6.620 -5.543 1.00 94.50 83 ILE A C 1
ATOM 631 O O . ILE A 1 83 ? -4.216 7.277 -5.181 1.00 94.50 83 ILE A O 1
ATOM 635 N N . HIS A 1 84 ? -2.409 7.033 -6.494 1.00 90.50 84 HIS A N 1
ATOM 636 C CA . HIS A 1 84 ? -2.626 8.211 -7.351 1.00 90.50 84 HIS A CA 1
ATOM 637 C C . HIS A 1 84 ? -3.169 9.456 -6.610 1.00 90.50 84 HIS A C 1
ATOM 639 O O . HIS A 1 84 ? -2.597 9.878 -5.601 1.00 90.50 84 HIS A O 1
ATOM 645 N N . GLU A 1 85 ? -4.229 10.080 -7.123 1.00 89.06 85 GLU A N 1
ATOM 646 C CA . GLU A 1 85 ? -4.871 11.252 -6.539 1.00 89.06 85 GLU A CA 1
ATOM 647 C C . GLU A 1 85 ? -5.637 10.947 -5.246 1.00 89.06 85 GLU A C 1
ATOM 649 O O . GLU A 1 85 ? -5.811 11.847 -4.415 1.00 89.06 85 GLU A O 1
ATOM 654 N N . GLU A 1 86 ? -6.065 9.701 -5.022 1.00 90.12 86 GLU A N 1
ATOM 655 C CA . GLU A 1 86 ? -6.838 9.312 -3.841 1.00 90.12 86 GLU A CA 1
ATOM 656 C C . GLU A 1 86 ? -6.057 9.528 -2.545 1.00 90.12 86 GLU A C 1
ATOM 658 O O . GLU A 1 86 ? -6.661 9.823 -1.513 1.00 90.12 86 GLU A O 1
ATOM 663 N N . ILE A 1 87 ? -4.720 9.473 -2.603 1.00 92.69 87 ILE A N 1
ATOM 664 C CA . ILE A 1 87 ? -3.822 9.753 -1.471 1.00 92.69 87 ILE A CA 1
ATOM 665 C C . ILE A 1 87 ? -4.087 11.147 -0.873 1.00 92.69 87 ILE A C 1
ATOM 667 O O . ILE A 1 87 ? -3.965 11.336 0.336 1.00 92.69 87 ILE A O 1
ATOM 671 N N . PHE A 1 88 ? -4.487 12.121 -1.692 1.00 90.88 88 PHE A N 1
ATOM 672 C CA . PHE A 1 88 ? -4.772 13.486 -1.239 1.00 90.88 88 PHE A CA 1
ATOM 673 C C . PHE A 1 88 ? -6.247 13.710 -0.886 1.00 90.88 88 PHE A C 1
ATOM 675 O O . PHE A 1 88 ? -6.581 14.667 -0.185 1.00 90.88 88 PHE A O 1
ATOM 682 N N . HIS A 1 89 ? -7.137 12.846 -1.377 1.00 91.12 89 HIS A N 1
ATOM 683 C CA . HIS A 1 89 ? -8.583 13.029 -1.264 1.00 91.12 89 HIS A CA 1
ATOM 684 C C . HIS A 1 89 ? -9.198 12.252 -0.104 1.00 91.12 89 HIS A C 1
ATOM 686 O O . HIS A 1 89 ? -10.132 12.760 0.515 1.00 91.12 89 HIS A O 1
ATOM 692 N N . PHE A 1 90 ? -8.663 11.079 0.256 1.00 93.06 90 PHE A N 1
ATOM 693 C CA . PHE A 1 90 ? -9.238 10.253 1.323 1.00 93.06 90 PHE A CA 1
ATOM 694 C C . PHE A 1 90 ? -9.447 10.988 2.668 1.00 93.06 90 PHE A C 1
ATOM 696 O O . PHE A 1 90 ? -10.477 10.736 3.296 1.00 93.06 90 PHE A O 1
ATOM 703 N N . PRO A 1 91 ? -8.588 11.939 3.114 1.00 92.94 91 PRO A N 1
ATOM 704 C CA . PRO A 1 91 ? -8.821 12.643 4.377 1.00 92.94 91 PRO A CA 1
ATOM 705 C C . PRO A 1 91 ? -10.083 13.513 4.349 1.00 92.94 91 PRO A C 1
ATOM 707 O O . PRO A 1 91 ? -10.734 13.693 5.373 1.00 92.94 91 PRO A O 1
ATOM 710 N N . LYS A 1 92 ? -10.464 14.019 3.167 1.00 94.44 92 LYS A N 1
ATOM 711 C CA . LYS A 1 92 ? -11.691 14.808 2.967 1.00 94.44 92 LYS A CA 1
ATOM 712 C C . LYS A 1 92 ? -12.953 13.946 3.035 1.00 94.44 92 LYS A C 1
ATOM 714 O O . LYS A 1 92 ? -14.043 14.473 3.216 1.00 94.44 92 LYS A O 1
ATOM 719 N N . LEU A 1 93 ? -12.804 12.629 2.904 1.00 93.06 93 LEU A N 1
ATOM 720 C CA . LEU A 1 93 ? -13.883 11.647 2.982 1.00 93.06 93 LEU A CA 1
ATOM 721 C C . LEU A 1 93 ? -14.068 11.099 4.408 1.00 93.06 93 LEU A C 1
ATOM 723 O O . LEU A 1 93 ? -14.699 10.064 4.586 1.00 93.06 93 LEU A O 1
ATOM 727 N N . ASN A 1 94 ? -13.508 11.753 5.432 1.00 92.88 94 ASN A N 1
ATOM 728 C CA . ASN A 1 94 ? -13.490 11.263 6.818 1.00 92.88 94 ASN A CA 1
ATOM 729 C C . ASN A 1 94 ? -12.820 9.887 6.986 1.00 92.88 94 ASN A C 1
ATOM 731 O O . ASN A 1 94 ? -13.102 9.162 7.940 1.00 92.88 94 ASN A O 1
ATOM 735 N N . LEU A 1 95 ? -11.918 9.524 6.072 1.00 96.88 95 LEU A N 1
ATOM 736 C CA . LEU A 1 95 ? -11.064 8.353 6.222 1.00 96.88 95 LEU A CA 1
ATOM 737 C C . LEU A 1 95 ? -9.757 8.774 6.897 1.00 96.88 95 LEU A C 1
ATOM 739 O O . LEU A 1 95 ? -9.143 9.779 6.537 1.00 96.88 95 LEU A O 1
ATOM 743 N N . ASN A 1 96 ? -9.306 7.994 7.871 1.00 96.62 96 ASN A N 1
ATOM 744 C CA . ASN A 1 96 ? -8.020 8.200 8.512 1.00 96.62 96 ASN A CA 1
ATOM 745 C C . ASN A 1 96 ? -6.924 7.376 7.835 1.00 96.62 96 ASN A C 1
ATOM 747 O O . ASN A 1 96 ? -7.144 6.277 7.323 1.00 96.62 96 ASN A O 1
ATOM 751 N N . ARG A 1 97 ? -5.699 7.898 7.901 1.00 97.12 97 ARG A N 1
ATOM 752 C CA . ARG A 1 97 ? -4.498 7.154 7.529 1.00 97.12 97 ARG A CA 1
ATOM 753 C C . ARG A 1 97 ? -4.220 6.097 8.595 1.00 97.12 97 ARG A C 1
ATOM 755 O O . ARG A 1 97 ? -4.179 6.435 9.774 1.00 97.12 97 ARG A O 1
ATOM 762 N N . VAL A 1 98 ? -4.035 4.851 8.175 1.00 97.31 98 VAL A N 1
ATOM 763 C CA . VAL A 1 98 ? -3.592 3.734 9.024 1.00 97.31 98 VAL A CA 1
ATOM 764 C C . VAL A 1 98 ? -2.082 3.572 8.916 1.00 97.31 98 VAL A C 1
ATOM 766 O O . VAL A 1 98 ? -1.389 3.483 9.920 1.00 97.31 98 VAL A O 1
ATOM 769 N N . CYS A 1 99 ? -1.561 3.555 7.687 1.00 95.94 99 CYS A N 1
ATOM 770 C CA . CYS A 1 99 ? -0.140 3.361 7.425 1.00 95.94 99 CYS A CA 1
ATOM 771 C C . CYS A 1 99 ? 0.275 4.095 6.144 1.00 95.94 99 CYS A C 1
ATOM 773 O O . CYS A 1 99 ? -0.400 3.997 5.118 1.00 95.94 99 CYS A O 1
ATOM 775 N N . SER A 1 100 ? 1.384 4.835 6.203 1.00 95.12 100 SER A N 1
ATOM 776 C CA . SER A 1 100 ? 2.078 5.339 5.015 1.00 95.12 100 SER A CA 1
ATOM 777 C C . SER A 1 100 ? 3.164 4.338 4.644 1.00 95.12 100 SER A C 1
ATOM 779 O O . SER A 1 100 ? 4.204 4.295 5.299 1.00 95.12 100 SER A O 1
ATOM 781 N N . PHE A 1 101 ? 2.947 3.533 3.603 1.00 95.50 101 PHE A N 1
ATOM 782 C CA . PHE A 1 101 ? 3.907 2.481 3.266 1.00 95.50 101 PHE A CA 1
ATOM 783 C C . PHE A 1 101 ? 5.265 3.039 2.840 1.00 95.50 101 PHE A C 1
ATOM 785 O O . PHE A 1 101 ? 6.286 2.436 3.139 1.00 95.50 101 PHE A O 1
ATOM 792 N N . ALA A 1 102 ? 5.295 4.205 2.187 1.00 92.81 102 ALA A N 1
ATOM 793 C CA . ALA A 1 102 ? 6.550 4.864 1.828 1.00 92.81 102 ALA A CA 1
ATOM 794 C C . ALA A 1 102 ? 7.351 5.306 3.059 1.00 92.81 102 ALA A C 1
ATOM 796 O O . ALA A 1 102 ? 8.575 5.246 3.038 1.00 92.81 102 ALA A O 1
ATOM 797 N N . GLN A 1 103 ? 6.661 5.747 4.114 1.00 93.50 103 GLN A N 1
ATOM 798 C CA . GLN A 1 103 ? 7.307 6.169 5.350 1.00 93.50 103 GLN A CA 1
ATOM 799 C C . GLN A 1 103 ? 7.867 4.963 6.105 1.00 93.50 103 GLN A C 1
ATOM 801 O O . GLN A 1 103 ? 9.056 4.952 6.398 1.00 93.50 103 GLN A O 1
ATOM 806 N N . VAL A 1 104 ? 7.043 3.935 6.338 1.00 94.25 104 VAL A N 1
ATOM 807 C CA . VAL A 1 104 ? 7.478 2.726 7.057 1.00 94.25 104 VAL A CA 1
ATOM 808 C C . VAL A 1 104 ? 8.624 2.035 6.316 1.00 94.25 104 VAL A C 1
ATOM 810 O O . VAL A 1 104 ? 9.632 1.700 6.923 1.00 94.25 104 VAL A O 1
ATOM 813 N N . TRP A 1 105 ? 8.537 1.925 4.987 1.00 94.75 105 TRP A N 1
ATOM 814 C CA . TRP A 1 105 ? 9.629 1.400 4.165 1.00 94.75 105 TRP A CA 1
ATOM 815 C C . TRP A 1 105 ? 10.933 2.182 4.357 1.00 94.75 105 TRP A C 1
ATOM 817 O O . TRP A 1 105 ? 11.993 1.599 4.560 1.00 94.75 105 TRP A O 1
ATOM 827 N N . GLN A 1 106 ? 10.866 3.514 4.303 1.00 93.62 106 GLN A N 1
ATOM 828 C CA . GLN A 1 106 ? 12.048 4.355 4.456 1.00 93.62 106 GLN A CA 1
ATOM 829 C C . GLN A 1 106 ? 12.645 4.260 5.866 1.00 93.62 106 GLN A C 1
ATOM 831 O O . GLN A 1 106 ? 13.867 4.270 5.998 1.00 93.62 106 GLN A O 1
ATOM 836 N N . GLU A 1 107 ? 11.808 4.163 6.898 1.00 93.88 107 GLU A N 1
ATOM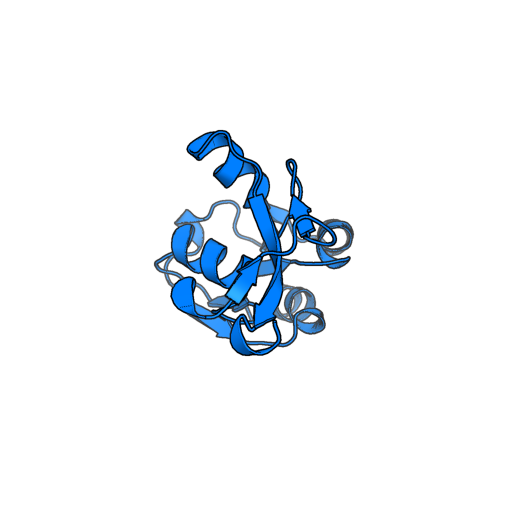 837 C CA . GLU A 1 107 ? 12.234 3.961 8.286 1.00 93.88 107 GLU A CA 1
ATOM 838 C C . GLU A 1 107 ? 12.933 2.603 8.471 1.00 93.88 107 GLU A C 1
ATOM 840 O O . GLU A 1 107 ? 13.960 2.533 9.141 1.00 93.88 107 GLU A O 1
ATOM 845 N N . GLU A 1 108 ? 12.428 1.542 7.835 1.00 94.81 108 GLU A N 1
ATOM 846 C CA . GLU A 1 108 ? 12.976 0.185 7.948 1.00 94.81 108 GLU A CA 1
ATOM 847 C C . GLU A 1 108 ? 14.245 -0.034 7.117 1.00 94.81 108 GLU A C 1
ATOM 849 O O . GLU A 1 108 ? 15.167 -0.717 7.564 1.00 94.81 108 GLU A O 1
ATOM 854 N N . THR A 1 109 ? 14.306 0.509 5.897 1.00 94.19 109 THR A N 1
ATOM 855 C CA . THR A 1 109 ? 15.385 0.187 4.949 1.00 94.19 109 THR A CA 1
ATOM 856 C C . THR A 1 109 ? 16.357 1.337 4.703 1.00 94.19 109 THR A C 1
ATOM 858 O O . THR A 1 109 ? 17.396 1.124 4.081 1.00 94.19 109 THR A O 1
ATOM 861 N N . GLY A 1 110 ? 16.015 2.571 5.085 1.00 93.50 110 GLY A N 1
ATOM 862 C CA . GLY A 1 110 ? 16.778 3.773 4.732 1.00 93.50 110 GLY A CA 1
ATOM 863 C C . GLY A 1 110 ? 16.761 4.122 3.236 1.00 93.50 110 GLY A C 1
ATOM 864 O O . GLY A 1 110 ? 17.523 4.983 2.796 1.00 93.50 110 GLY A O 1
ATOM 865 N N . LEU A 1 111 ? 15.910 3.471 2.432 1.00 92.31 111 LEU A N 1
ATOM 866 C CA . LEU A 1 111 ? 15.858 3.630 0.972 1.00 92.31 111 LEU A CA 1
ATOM 867 C C . LEU A 1 111 ? 14.534 4.268 0.531 1.00 92.31 111 LEU A C 1
ATOM 869 O O . LEU A 1 111 ? 13.517 4.111 1.207 1.00 92.31 111 LEU A O 1
ATOM 873 N N . PRO A 1 112 ? 14.497 4.966 -0.620 1.00 89.75 112 PRO A N 1
ATOM 874 C CA . PRO A 1 112 ? 13.233 5.408 -1.198 1.00 89.75 112 PRO A CA 1
ATOM 875 C C . PRO A 1 112 ? 12.384 4.211 -1.652 1.00 89.75 112 PRO A C 1
ATOM 877 O O . PRO A 1 112 ? 12.913 3.183 -2.082 1.00 89.75 112 PRO A O 1
ATOM 880 N N . LEU A 1 113 ? 11.060 4.368 -1.616 1.00 91.56 113 LEU A N 1
ATOM 881 C CA . LEU A 1 113 ? 10.136 3.342 -2.090 1.00 91.56 113 LEU A CA 1
ATOM 882 C C . LEU A 1 113 ? 10.002 3.419 -3.617 1.00 91.56 113 LEU A C 1
ATOM 884 O O . LEU A 1 113 ? 9.583 4.438 -4.166 1.00 91.56 113 LEU A O 1
ATOM 888 N N . LEU A 1 114 ? 10.307 2.333 -4.324 1.00 88.88 114 LEU A N 1
ATOM 889 C CA . LEU A 1 114 ? 10.056 2.228 -5.765 1.00 88.88 114 LEU A CA 1
ATOM 890 C C . LEU A 1 114 ? 8.591 1.857 -6.000 1.00 88.88 114 LEU A C 1
ATOM 892 O O . LEU A 1 114 ? 8.174 0.757 -5.655 1.00 88.88 114 LEU A O 1
ATOM 896 N N . VAL A 1 115 ? 7.806 2.760 -6.590 1.00 88.00 115 VAL A N 1
ATOM 897 C 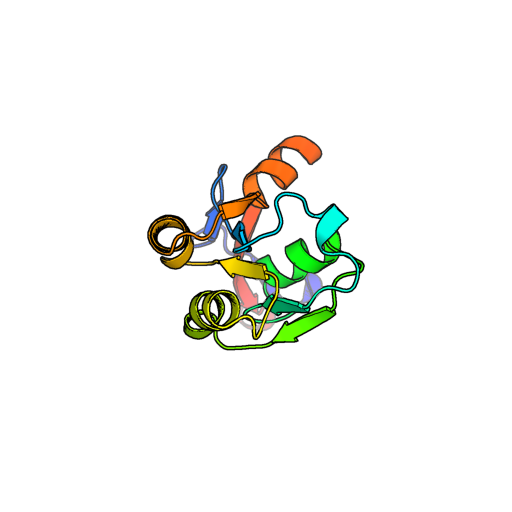CA . VAL A 1 115 ? 6.360 2.555 -6.783 1.00 88.00 115 VAL A CA 1
ATOM 898 C C . VAL A 1 115 ? 6.059 1.956 -8.154 1.00 88.00 115 VAL A C 1
ATOM 900 O O . VAL A 1 115 ? 5.190 1.091 -8.265 1.00 88.00 115 VAL A O 1
ATOM 903 N N . GLY A 1 116 ? 6.799 2.369 -9.183 1.00 87.56 116 GLY A N 1
ATOM 904 C CA . GLY A 1 116 ? 6.636 1.895 -10.555 1.00 87.56 116 GLY A CA 1
ATOM 905 C C . GLY A 1 116 ? 7.953 1.923 -11.321 1.00 87.56 116 GLY A C 1
ATOM 906 O O . GLY A 1 116 ? 8.761 2.837 -11.144 1.00 87.56 116 GLY A O 1
ATOM 907 N N . LEU A 1 117 ? 8.161 0.919 -12.173 1.00 90.38 117 LEU A N 1
ATOM 908 C CA . LEU A 1 117 ? 9.358 0.771 -12.996 1.00 90.38 117 LEU A CA 1
ATOM 909 C C . LEU A 1 117 ? 8.983 0.685 -14.472 1.00 90.38 117 LEU A C 1
ATOM 911 O O . LEU A 1 117 ? 8.045 -0.024 -14.838 1.00 90.38 117 LEU A O 1
ATOM 915 N N . ASN A 1 118 ? 9.769 1.346 -15.315 1.00 91.00 118 ASN A N 1
ATOM 916 C CA . ASN A 1 118 ? 9.735 1.152 -16.754 1.00 91.00 118 ASN A CA 1
ATOM 917 C C . ASN A 1 118 ? 10.771 0.107 -17.141 1.00 91.00 118 ASN A C 1
ATOM 919 O O . ASN A 1 118 ? 11.955 0.211 -16.807 1.00 91.00 118 ASN A O 1
ATOM 923 N N . LEU A 1 119 ? 10.299 -0.909 -17.854 1.00 91.88 119 LEU A N 1
ATOM 924 C CA . LEU A 1 119 ? 11.090 -2.063 -18.240 1.00 91.88 119 LEU A CA 1
ATOM 925 C C . LEU A 1 119 ? 11.073 -2.212 -19.758 1.00 91.88 119 LEU A C 1
ATOM 927 O O . LEU A 1 119 ? 10.010 -2.155 -20.375 1.00 91.88 119 LEU A O 1
ATOM 931 N N . VAL A 1 120 ? 12.230 -2.500 -20.350 1.00 92.94 120 VAL A N 1
ATOM 932 C CA . VAL A 1 120 ? 12.333 -2.925 -21.753 1.00 92.94 120 VAL A CA 1
ATOM 933 C C . VAL A 1 120 ? 12.789 -4.378 -21.811 1.00 92.94 120 VAL A C 1
ATOM 935 O O . VAL A 1 120 ? 13.651 -4.813 -21.046 1.00 92.94 120 VAL A O 1
ATOM 938 N N . ARG A 1 121 ? 12.176 -5.182 -22.686 1.00 92.19 121 ARG A N 1
ATOM 939 C CA . ARG A 1 121 ? 12.590 -6.580 -22.868 1.00 92.19 121 ARG A CA 1
ATOM 940 C C . ARG A 1 121 ? 13.990 -6.599 -23.475 1.00 92.19 121 ARG A C 1
ATOM 942 O O . ARG A 1 121 ? 14.161 -6.060 -24.560 1.00 92.19 121 ARG A O 1
ATOM 949 N N . LYS A 1 122 ? 14.935 -7.311 -22.852 1.00 92.19 122 LYS A N 1
ATOM 950 C CA . LYS A 1 122 ? 16.328 -7.397 -23.342 1.00 92.19 122 LYS A CA 1
ATOM 951 C C . LYS A 1 122 ? 16.430 -7.901 -24.781 1.00 92.19 122 LYS A C 1
ATOM 953 O O . LYS A 1 122 ? 17.288 -7.488 -25.534 1.00 92.19 122 LYS A O 1
ATOM 958 N N . LYS A 1 123 ? 15.499 -8.763 -25.197 1.00 94.12 123 LYS A N 1
ATOM 959 C CA . LYS A 1 123 ? 15.453 -9.290 -26.569 1.00 94.12 123 LYS A CA 1
ATOM 960 C C . LYS A 1 123 ? 15.139 -8.248 -27.659 1.00 94.12 123 LYS A C 1
ATOM 962 O O . LYS A 1 123 ? 15.054 -8.629 -28.818 1.00 94.12 123 LYS A O 1
ATOM 967 N N . LEU A 1 124 ? 14.824 -7.004 -27.290 1.00 88.12 124 LEU A N 1
ATOM 968 C CA . LEU A 1 124 ? 14.569 -5.912 -28.234 1.00 88.12 124 LEU A CA 1
ATOM 969 C C . LEU A 1 124 ? 15.848 -5.130 -28.585 1.00 88.12 124 LEU A C 1
ATOM 971 O O . LEU A 1 124 ? 15.776 -4.267 -29.454 1.00 88.12 124 LEU A O 1
ATOM 975 N N . GLY A 1 125 ? 16.977 -5.424 -27.927 1.00 65.62 125 GLY A N 1
ATOM 976 C CA . GLY A 1 125 ? 18.259 -4.730 -28.076 1.00 65.62 125 GLY A CA 1
ATOM 977 C C . GLY A 1 125 ? 19.086 -4.842 -26.807 1.00 65.62 125 GLY A C 1
ATOM 978 O O . GLY A 1 125 ? 18.618 -4.325 -25.764 1.00 65.62 125 GLY A O 1
#

pLDDT: mean 93.18, std 6.62, range [65.62, 98.62]

Secondary structure (DSSP, 8-state):
-TTTEEEPSSS-EEESS-S-EEEESS--SSGGGTT-EEEES-TTSHHHHHHHHHSTTSEEEE--GGGHHHHHHTTS-SEEEE-TTHHHHGGGGTPEEEEEHHHHHHHHHSS-EEEE--EEEGGG-

Radius of gyration: 15.46 Å; chains: 1; bounding box: 38×27×42 Å

Foldseek 3Di:
DPVWKDFDPDDFDWAPLDWKFKKALPDAALVVQQQFEEEECDCPALQNVLNCVRNVRHHYDHDHLVCQLVCRVVVVGGIYIHGDCRVVCSVVSNIDTNDSSQVVCCVVPVGIDGRGTDIDTPVVD